Protein AF-A0A935RAR2-F1 (afdb_monomer_lite)

Structure (mmCIF, N/CA/C/O backbone):
data_AF-A0A935RAR2-F1
#
_entry.id   AF-A0A935RAR2-F1
#
loop_
_atom_site.group_PDB
_atom_site.id
_atom_site.type_symbol
_atom_site.label_atom_id
_atom_site.label_alt_id
_atom_site.label_comp_id
_atom_site.label_asym_id
_atom_site.label_entity_id
_atom_site.label_seq_id
_atom_site.pdbx_PDB_ins_code
_atom_site.Cartn_x
_atom_site.Cartn_y
_atom_site.Cartn_z
_atom_site.occupancy
_atom_site.B_iso_or_equiv
_atom_site.auth_seq_id
_atom_site.auth_comp_id
_atom_site.auth_asym_id
_atom_site.auth_atom_id
_atom_site.pdbx_PDB_model_num
ATOM 1 N N . MET A 1 1 ? -17.232 -1.292 19.842 1.00 74.69 1 MET A N 1
ATOM 2 C CA . MET A 1 1 ? -16.317 -1.480 18.694 1.00 74.69 1 MET A CA 1
ATOM 3 C C . MET A 1 1 ? -17.167 -1.909 17.513 1.00 74.69 1 MET A C 1
ATOM 5 O O . MET A 1 1 ? -18.044 -2.737 17.710 1.00 74.69 1 MET A O 1
ATOM 9 N N . PHE A 1 2 ? -16.988 -1.305 16.343 1.00 83.75 2 PHE A N 1
ATOM 10 C CA . PHE A 1 2 ? -17.799 -1.581 15.156 1.00 83.75 2 PHE A CA 1
ATOM 11 C C . PHE A 1 2 ? -16.876 -1.868 13.974 1.00 83.75 2 PHE A C 1
ATOM 13 O O . PHE A 1 2 ? -15.867 -1.184 13.812 1.00 83.75 2 PHE A O 1
ATOM 20 N N . VAL A 1 3 ? -17.235 -2.854 13.154 1.00 85.44 3 VAL A N 1
ATOM 21 C CA . VAL A 1 3 ? -16.543 -3.190 11.908 1.00 85.44 3 VAL A CA 1
ATOM 22 C C . VAL A 1 3 ? -17.583 -3.224 10.793 1.00 85.44 3 VAL A C 1
ATOM 24 O O . VAL A 1 3 ? -18.658 -3.799 10.947 1.00 85.44 3 VAL A O 1
ATOM 27 N N . SER A 1 4 ? -17.288 -2.572 9.669 1.00 87.88 4 SER A N 1
ATOM 28 C CA . SER A 1 4 ? -18.196 -2.553 8.520 1.00 87.88 4 SER A CA 1
ATOM 29 C C . SER A 1 4 ? -18.289 -3.934 7.871 1.00 87.88 4 SER A C 1
ATOM 31 O O . SER A 1 4 ? -17.261 -4.569 7.649 1.00 87.88 4 SER A O 1
ATOM 33 N N . LYS A 1 5 ? -19.489 -4.337 7.430 1.00 85.38 5 LYS A N 1
ATOM 34 C CA . LYS A 1 5 ? -19.703 -5.563 6.634 1.00 85.38 5 LYS A CA 1
ATOM 35 C C . LYS A 1 5 ? -18.863 -5.629 5.355 1.00 85.38 5 LYS A C 1
ATOM 37 O O . LYS A 1 5 ? -18.620 -6.714 4.844 1.00 85.38 5 LYS A O 1
ATOM 42 N N . ARG A 1 6 ? -18.360 -4.492 4.850 1.00 85.31 6 ARG A N 1
ATOM 43 C CA . ARG A 1 6 ? -17.422 -4.485 3.713 1.00 85.31 6 ARG A CA 1
ATOM 44 C C . ARG A 1 6 ? -16.154 -5.298 3.984 1.00 85.31 6 ARG A C 1
ATOM 46 O O . ARG A 1 6 ? -15.542 -5.752 3.025 1.00 85.31 6 ARG A O 1
ATOM 53 N N . VAL A 1 7 ? -15.771 -5.485 5.249 1.00 84.94 7 VAL A N 1
ATOM 54 C CA . VAL A 1 7 ? -14.615 -6.305 5.628 1.00 84.94 7 VAL A CA 1
ATOM 55 C C . VAL A 1 7 ? -14.782 -7.766 5.205 1.00 84.94 7 VAL A C 1
ATOM 57 O O . VAL A 1 7 ? -13.808 -8.382 4.797 1.00 84.94 7 VAL A O 1
ATOM 60 N N . GLU A 1 8 ? -16.011 -8.288 5.211 1.00 85.44 8 GLU A N 1
ATOM 61 C CA . GLU A 1 8 ? -16.311 -9.678 4.851 1.00 85.44 8 GLU A CA 1
ATOM 62 C C . GLU A 1 8 ? -16.071 -9.890 3.357 1.00 85.44 8 GLU A C 1
ATOM 64 O O . GLU A 1 8 ? -15.347 -10.790 2.948 1.00 85.44 8 GLU A O 1
ATOM 69 N N . THR A 1 9 ? -16.589 -8.984 2.525 1.00 84.00 9 THR A N 1
ATOM 70 C CA . THR A 1 9 ? -16.394 -9.038 1.069 1.00 84.00 9 THR A CA 1
ATOM 71 C C . THR A 1 9 ? -14.943 -8.750 0.663 1.00 84.00 9 THR A C 1
ATOM 73 O O . THR A 1 9 ? -14.445 -9.299 -0.319 1.00 84.00 9 THR A O 1
ATOM 76 N N . LEU A 1 10 ? -14.254 -7.865 1.394 1.00 84.00 10 LEU A N 1
ATOM 77 C CA . LEU A 1 10 ? -12.894 -7.437 1.058 1.00 84.00 10 LEU A CA 1
ATOM 78 C C . LEU A 1 10 ? -11.800 -8.336 1.627 1.00 84.00 10 LEU A C 1
ATOM 80 O O . LEU A 1 10 ? -10.751 -8.427 1.007 1.00 84.00 10 LEU A O 1
ATOM 84 N N . LEU A 1 11 ? -11.993 -8.957 2.785 1.00 84.75 11 LEU A N 1
ATOM 85 C CA . LEU A 1 11 ? -10.951 -9.730 3.460 1.00 84.75 11 LEU A CA 1
ATOM 86 C C . LEU A 1 11 ? -11.358 -11.176 3.744 1.00 84.75 11 LEU A C 1
ATOM 88 O O . LEU A 1 11 ? -10.488 -11.948 4.109 1.00 84.75 11 LEU A O 1
ATOM 92 N N . GLY A 1 12 ? -12.624 -11.563 3.582 1.00 84.75 12 GLY A N 1
ATOM 93 C CA . GLY A 1 12 ? -13.092 -12.930 3.852 1.00 84.75 12 GLY A CA 1
ATOM 94 C C . GLY A 1 12 ? -13.387 -13.227 5.325 1.00 84.75 12 GLY A C 1
ATOM 95 O O . GLY A 1 12 ? -14.041 -14.218 5.621 1.00 84.75 12 GLY A O 1
ATOM 96 N N . PHE A 1 13 ? -12.986 -12.349 6.248 1.00 84.94 13 PHE A N 1
ATOM 97 C CA . PHE A 1 13 ? -13.262 -12.500 7.677 1.00 84.94 13 PHE A CA 1
ATOM 98 C C . PHE A 1 13 ? -14.680 -12.055 8.032 1.00 84.94 13 PHE A C 1
ATOM 100 O O . PHE A 1 13 ? -15.090 -10.953 7.658 1.00 84.94 13 PHE A O 1
ATOM 107 N N . SER A 1 14 ? -15.383 -12.853 8.838 1.00 86.00 14 SER A N 1
ATOM 108 C CA . SER A 1 14 ? -16.652 -12.459 9.458 1.00 86.00 14 SER A CA 1
ATOM 109 C C . SER A 1 14 ? -16.468 -11.226 10.343 1.00 86.00 14 SER A C 1
ATOM 111 O O . SER A 1 14 ? -15.553 -11.165 11.167 1.00 86.00 14 SER A O 1
ATOM 113 N N . SER A 1 15 ? -17.373 -10.249 10.239 1.00 85.50 15 SER A N 1
ATOM 114 C CA . SER A 1 15 ? -17.341 -9.074 11.118 1.00 85.50 15 SER A CA 1
ATOM 115 C C . SER A 1 15 ? -17.454 -9.444 12.603 1.00 85.50 15 SER A C 1
ATOM 117 O O . SER A 1 15 ? -16.879 -8.748 13.437 1.00 85.50 15 SER A O 1
ATOM 119 N N . GLN A 1 16 ? -18.139 -10.544 12.939 1.00 86.19 16 GLN A N 1
ATOM 120 C CA . GLN A 1 16 ? -18.271 -11.028 14.318 1.00 86.19 16 GLN A CA 1
ATOM 121 C C . GLN A 1 16 ? -16.956 -11.591 14.865 1.00 86.19 16 GLN A C 1
ATOM 123 O O . GLN A 1 16 ? -16.633 -11.331 16.021 1.00 86.19 16 GLN A O 1
ATOM 128 N N . ASP A 1 17 ? -16.172 -12.272 14.026 1.00 86.38 17 ASP A N 1
ATOM 129 C CA . ASP A 1 17 ? -14.887 -12.862 14.424 1.00 86.38 17 ASP A CA 1
ATOM 130 C C . ASP A 1 17 ? -13.811 -11.793 14.636 1.00 86.38 17 ASP A C 1
ATOM 132 O O . ASP A 1 17 ? -12.863 -11.997 15.389 1.00 86.38 17 ASP A O 1
ATOM 136 N N . LEU A 1 18 ? -13.965 -10.633 13.992 1.00 85.81 18 LEU A N 1
ATOM 137 C CA . LEU A 1 18 ? -13.047 -9.501 14.117 1.00 85.81 18 LEU A CA 1
ATOM 138 C C . LEU A 1 18 ? -13.341 -8.606 15.322 1.00 85.81 18 LEU A C 1
ATOM 140 O O . LEU A 1 18 ? -12.447 -7.913 15.815 1.00 85.81 18 LEU A O 1
ATOM 144 N N . VAL A 1 19 ? -14.588 -8.567 15.795 1.00 87.94 19 VAL A N 1
ATOM 145 C CA . VAL A 1 19 ? -14.955 -7.731 16.941 1.00 87.94 19 VAL A CA 1
ATOM 146 C C . VAL A 1 19 ? -14.311 -8.296 18.207 1.00 87.94 19 VAL A C 1
ATOM 148 O O . VAL A 1 19 ? -14.542 -9.435 18.593 1.00 87.94 19 VAL A O 1
ATOM 151 N N . GLY A 1 20 ? -13.506 -7.470 18.879 1.00 84.81 20 GLY A N 1
ATOM 152 C CA . GLY A 1 20 ? -12.772 -7.859 20.087 1.00 84.81 20 GLY A CA 1
ATOM 153 C C . GLY A 1 20 ? -11.389 -8.458 19.821 1.00 84.81 20 GLY A C 1
ATOM 154 O O . GLY A 1 20 ? -10.603 -8.571 20.759 1.00 84.81 20 GLY A O 1
ATOM 155 N N . GLN A 1 21 ? -11.054 -8.763 18.565 1.00 87.81 21 GLN A N 1
ATOM 156 C CA . GLN A 1 21 ? -9.702 -9.164 18.183 1.00 87.81 21 GLN A CA 1
ATOM 157 C C . GLN A 1 21 ? -8.797 -7.955 17.943 1.00 87.81 21 GLN A C 1
ATOM 159 O O . GLN A 1 21 ? -9.244 -6.843 17.644 1.00 87.81 21 GLN A O 1
ATOM 164 N N . HIS A 1 22 ? -7.487 -8.174 18.062 1.00 86.56 22 HIS A N 1
ATOM 165 C CA . HIS A 1 22 ? -6.501 -7.136 17.793 1.00 86.56 22 HIS A CA 1
ATOM 166 C C . HIS A 1 22 ? -6.277 -6.975 16.280 1.00 86.56 22 HIS A C 1
ATOM 168 O O . HIS A 1 22 ? -6.019 -7.952 15.576 1.00 86.56 22 HIS A O 1
ATOM 174 N N . TYR A 1 23 ? -6.305 -5.733 15.777 1.00 85.19 23 TYR A N 1
ATOM 175 C CA . TYR A 1 23 ? -6.202 -5.418 14.339 1.00 85.19 23 TYR A CA 1
ATOM 176 C C . TYR A 1 23 ? -4.949 -5.996 13.659 1.00 85.19 23 TYR A C 1
ATOM 178 O O . TYR A 1 23 ? -4.940 -6.189 12.445 1.00 85.19 23 TYR A O 1
ATOM 186 N N . SER A 1 24 ? -3.894 -6.305 14.422 1.00 88.44 24 SER A N 1
ATOM 187 C CA . SER A 1 24 ? -2.653 -6.902 13.909 1.00 88.44 24 SER A CA 1
ATOM 188 C C . SER A 1 24 ? -2.840 -8.264 13.241 1.00 88.44 24 SER A C 1
ATOM 190 O O . SER A 1 24 ? -1.924 -8.699 12.549 1.00 88.44 24 SER A O 1
ATOM 192 N N . MET A 1 25 ? -3.976 -8.943 13.450 1.00 87.44 25 MET A N 1
ATOM 193 C CA . MET A 1 25 ? -4.306 -10.176 12.725 1.00 87.44 25 MET A CA 1
ATOM 194 C C . MET A 1 25 ? -4.566 -9.923 11.235 1.00 87.44 25 MET A C 1
ATOM 196 O O . MET A 1 25 ? -4.268 -10.773 10.406 1.00 87.44 25 MET A O 1
ATOM 200 N N . LEU A 1 26 ? -5.093 -8.742 10.894 1.00 88.38 26 LEU A N 1
ATOM 201 C CA . LEU A 1 26 ? -5.408 -8.373 9.516 1.00 88.38 26 LEU A CA 1
ATOM 202 C C . LEU A 1 26 ? -4.200 -7.779 8.798 1.00 88.38 26 LEU A C 1
ATOM 204 O O . LEU A 1 26 ? -4.164 -7.780 7.578 1.00 88.38 26 LEU A O 1
ATOM 208 N N . VAL A 1 27 ? -3.218 -7.245 9.521 1.00 90.69 27 VAL A N 1
ATOM 209 C CA . VAL A 1 27 ? -2.084 -6.518 8.935 1.00 90.69 27 VAL A CA 1
ATOM 210 C C . VAL A 1 27 ? -0.903 -7.463 8.713 1.00 90.69 27 VAL A C 1
ATOM 212 O O . VAL A 1 27 ? -0.550 -8.249 9.595 1.00 90.69 27 VAL A O 1
ATOM 215 N N . ARG A 1 28 ? -0.240 -7.375 7.550 1.00 89.38 28 ARG A N 1
ATOM 216 C CA . ARG A 1 28 ? 1.030 -8.093 7.333 1.00 89.38 28 ARG A CA 1
ATOM 217 C C . ARG A 1 28 ? 2.087 -7.675 8.345 1.00 89.38 28 ARG A C 1
ATOM 219 O O . ARG A 1 28 ? 2.173 -6.514 8.720 1.00 89.38 28 ARG A O 1
ATOM 226 N N . GLU A 1 29 ? 2.922 -8.632 8.738 1.00 87.94 29 GLU A N 1
ATOM 227 C CA . GLU A 1 29 ? 3.974 -8.432 9.737 1.00 87.94 29 GLU A CA 1
ATOM 228 C C . GLU A 1 29 ? 4.866 -7.224 9.426 1.00 87.94 29 GLU A C 1
ATOM 230 O O . GLU A 1 29 ? 5.050 -6.366 10.282 1.00 87.94 29 GLU A O 1
ATOM 235 N N . GLU A 1 30 ? 5.288 -7.100 8.167 1.00 90.56 30 GLU A N 1
ATOM 236 C CA . GLU A 1 30 ? 6.096 -5.991 7.639 1.00 90.56 30 GLU A CA 1
ATOM 237 C C . GLU A 1 30 ? 5.439 -4.604 7.795 1.00 90.56 30 GLU A C 1
ATOM 239 O O . GLU A 1 30 ? 6.134 -3.594 7.847 1.00 90.56 30 GLU A O 1
ATOM 244 N N . ASP A 1 31 ? 4.105 -4.532 7.854 1.00 92.19 31 ASP A N 1
ATOM 245 C CA . ASP A 1 31 ? 3.357 -3.274 7.954 1.00 92.19 31 ASP A CA 1
ATOM 246 C C . ASP A 1 31 ? 2.761 -3.053 9.359 1.00 92.19 31 ASP A C 1
ATOM 248 O O . ASP A 1 31 ? 2.051 -2.068 9.576 1.00 92.19 31 ASP A O 1
ATOM 252 N N . ARG A 1 32 ? 3.053 -3.925 10.340 1.00 89.12 32 ARG A N 1
ATOM 253 C CA . ARG A 1 32 ? 2.521 -3.801 11.711 1.00 89.12 32 ARG A CA 1
ATOM 254 C C . ARG A 1 32 ? 2.957 -2.517 12.395 1.00 89.12 32 ARG A C 1
ATOM 256 O O . ARG A 1 32 ? 2.130 -1.912 13.064 1.00 89.12 32 ARG A O 1
ATOM 263 N N . GLU A 1 33 ? 4.198 -2.075 12.207 1.00 87.81 33 GLU A N 1
ATOM 264 C CA . GLU A 1 33 ? 4.679 -0.813 12.786 1.00 87.81 33 GLU A CA 1
ATOM 265 C C . GLU A 1 33 ? 3.938 0.396 12.202 1.00 87.81 33 GLU A C 1
ATOM 267 O O . GLU A 1 33 ? 3.523 1.287 12.939 1.00 87.81 33 GLU A O 1
ATOM 272 N N . LYS A 1 34 ? 3.685 0.399 10.886 1.00 88.94 34 LYS A N 1
ATOM 273 C CA . LYS A 1 34 ? 2.907 1.454 10.215 1.00 88.94 34 LYS A CA 1
ATOM 274 C C . LYS A 1 34 ? 1.457 1.459 10.681 1.00 88.94 34 LYS A C 1
ATOM 276 O O . LYS A 1 34 ? 0.896 2.516 10.959 1.00 88.94 34 LYS A O 1
ATOM 281 N N . ALA A 1 35 ? 0.851 0.277 10.789 1.00 87.19 35 ALA A N 1
ATOM 282 C CA . ALA A 1 35 ? -0.498 0.143 11.315 1.00 87.19 35 ALA A CA 1
ATOM 283 C C . ALA A 1 35 ? -0.557 0.568 12.782 1.00 87.19 35 ALA A C 1
ATOM 285 O O . ALA A 1 35 ? -1.471 1.284 13.163 1.00 87.19 35 ALA A O 1
ATOM 286 N N . GLN A 1 36 ? 0.433 0.199 13.593 1.00 86.19 36 GLN A N 1
ATOM 287 C CA . GLN A 1 36 ? 0.529 0.639 14.976 1.00 86.19 36 GLN A CA 1
ATOM 288 C C . GLN A 1 36 ? 0.651 2.156 15.055 1.00 86.19 36 GLN A C 1
ATOM 290 O O . GLN A 1 36 ? -0.076 2.762 15.829 1.00 86.19 36 GLN A O 1
ATOM 295 N N . TYR A 1 37 ? 1.496 2.778 14.235 1.00 83.69 37 TYR A N 1
ATOM 296 C CA . TYR A 1 37 ? 1.588 4.231 14.137 1.00 83.69 37 TYR A CA 1
ATOM 297 C C . TYR A 1 37 ? 0.229 4.866 13.804 1.00 83.69 37 TYR A C 1
ATOM 299 O O . TYR A 1 37 ? -0.185 5.799 14.483 1.00 83.69 37 TYR A O 1
ATOM 307 N N . ALA A 1 38 ? -0.505 4.316 12.834 1.00 81.19 38 ALA A N 1
ATOM 308 C CA . ALA A 1 38 ? -1.821 4.825 12.454 1.00 81.19 38 ALA A CA 1
ATOM 309 C C . ALA A 1 38 ? -2.909 4.583 13.524 1.00 81.19 38 ALA A C 1
ATOM 311 O O . ALA A 1 38 ? -3.732 5.458 13.778 1.00 81.19 38 ALA A O 1
ATOM 312 N N . PHE A 1 39 ? -2.928 3.415 14.176 1.00 75.44 39 PHE A N 1
ATOM 313 C CA . PHE A 1 39 ? -3.965 3.025 15.141 1.00 75.44 39 PHE A CA 1
ATOM 314 C C . PHE A 1 39 ? -3.697 3.499 16.579 1.00 75.44 39 PHE A C 1
ATOM 316 O O . PHE A 1 39 ? -4.656 3.738 17.316 1.00 75.44 39 PHE A O 1
ATOM 323 N N . ASN A 1 40 ? -2.434 3.672 16.995 1.00 70.94 40 ASN A N 1
ATOM 324 C CA . ASN A 1 40 ? -2.077 4.131 18.350 1.00 70.94 40 ASN A CA 1
ATOM 325 C C . ASN A 1 40 ? -2.337 5.625 18.584 1.00 70.94 40 ASN A C 1
ATOM 327 O O . ASN A 1 40 ? -2.047 6.157 19.661 1.00 70.94 40 ASN A O 1
ATOM 331 N N . GLU A 1 41 ? -2.895 6.334 17.613 1.00 62.34 41 GLU A N 1
ATOM 332 C CA . GLU A 1 41 ? -3.010 7.774 17.693 1.00 62.34 41 GLU A CA 1
ATOM 333 C C . GLU A 1 41 ? -4.287 8.232 18.399 1.00 62.34 41 GLU A C 1
ATOM 335 O O . GLU A 1 41 ? -5.336 8.467 17.810 1.00 62.34 41 GLU A O 1
ATOM 340 N N . ARG A 1 42 ? -4.109 8.570 19.679 1.00 60.12 42 ARG A N 1
ATOM 341 C CA . ARG A 1 42 ? -4.868 9.613 20.392 1.00 60.12 42 ARG A CA 1
ATOM 342 C C . ARG A 1 42 ? -4.772 11.000 19.700 1.00 60.12 42 ARG A C 1
ATOM 344 O O . ARG A 1 42 ? -5.113 12.008 20.309 1.00 60.12 42 ARG A O 1
ATOM 351 N N . ARG A 1 43 ? -4.268 11.122 18.468 1.00 62.16 43 ARG A N 1
ATOM 352 C CA . ARG A 1 43 ? -4.084 12.405 17.774 1.00 62.16 43 ARG A CA 1
ATOM 353 C C . ARG A 1 43 ? -5.368 12.810 17.035 1.00 62.16 43 ARG A C 1
ATOM 355 O O . ARG A 1 43 ? -6.070 11.973 16.471 1.00 62.16 43 ARG A O 1
ATOM 362 N N . THR A 1 44 ? -5.683 14.102 17.073 1.00 60.50 44 THR A N 1
ATOM 363 C CA . THR A 1 44 ? -6.860 14.725 16.443 1.00 60.50 44 THR A CA 1
ATOM 364 C C . THR A 1 44 ? -6.435 15.888 15.548 1.00 60.50 44 THR A C 1
ATOM 366 O O . THR A 1 44 ? -5.302 16.370 15.638 1.00 60.50 44 THR A O 1
ATOM 369 N N . GLY A 1 45 ? -7.339 16.341 14.675 1.00 64.12 45 GLY A N 1
ATOM 370 C CA . GLY A 1 45 ? -7.096 17.482 13.787 1.00 64.12 45 GLY A CA 1
ATOM 371 C C . GLY A 1 45 ? -5.954 17.229 12.799 1.00 64.12 45 GLY A C 1
ATOM 372 O O . GLY A 1 45 ? -5.838 16.137 12.252 1.00 64.12 45 GLY A O 1
ATOM 373 N N . GLU A 1 46 ? -5.083 18.221 12.606 1.00 60.53 46 GLU A N 1
ATOM 374 C CA . GLU A 1 46 ? -3.927 18.164 11.688 1.00 60.53 46 GLU A CA 1
ATOM 375 C C . GLU A 1 46 ? -2.906 17.066 12.022 1.00 60.53 46 GLU A C 1
ATOM 377 O O . GLU A 1 46 ? -2.045 16.739 11.212 1.00 60.53 46 GLU A O 1
ATOM 382 N N . ARG A 1 47 ? -2.989 16.488 13.224 1.00 62.16 47 ARG A N 1
ATOM 383 C CA . ARG A 1 47 ? -2.107 15.411 13.681 1.00 62.16 47 ARG A CA 1
ATOM 384 C C . ARG A 1 47 ? -2.672 14.014 13.427 1.00 62.16 47 ARG A C 1
ATOM 386 O O . ARG A 1 47 ? -2.051 13.053 13.866 1.00 62.16 47 ARG A O 1
ATOM 393 N N . ALA A 1 48 ? -3.844 13.895 12.804 1.00 65.50 48 ALA A N 1
ATOM 394 C CA . ALA A 1 48 ? -4.447 12.604 12.500 1.00 65.50 48 ALA A CA 1
ATOM 395 C C . ALA A 1 48 ? -3.685 11.874 11.383 1.00 65.50 48 ALA A C 1
ATOM 397 O O . ALA A 1 48 ? -3.443 12.437 10.309 1.00 65.50 48 ALA A O 1
ATOM 398 N N . SER A 1 49 ? -3.363 10.600 11.617 1.00 72.44 49 SER A N 1
ATOM 399 C CA . SER A 1 49 ? -2.786 9.731 10.596 1.00 72.44 49 SER A CA 1
ATOM 400 C C . SER A 1 49 ? -3.697 9.629 9.373 1.00 72.44 49 SER A C 1
ATOM 402 O O . SER A 1 49 ? -4.847 9.182 9.449 1.00 72.44 49 SER A O 1
ATOM 404 N N . SER A 1 50 ? -3.175 10.044 8.224 1.00 78.06 50 SER A N 1
ATOM 405 C CA . SER A 1 50 ? -3.883 10.018 6.951 1.00 78.06 50 SER A CA 1
ATOM 406 C C . SER A 1 50 ? -2.971 9.471 5.861 1.00 78.06 50 SER A C 1
ATOM 408 O O . SER A 1 50 ? -1.760 9.676 5.873 1.00 78.06 50 SER A O 1
ATOM 410 N N . ASN A 1 51 ? -3.577 8.754 4.916 1.00 84.50 51 ASN A N 1
ATOM 411 C CA . ASN A 1 51 ? -2.902 8.178 3.754 1.00 84.50 51 ASN A CA 1
ATOM 412 C C . ASN A 1 51 ? -1.793 7.159 4.086 1.00 84.50 51 ASN A C 1
ATOM 414 O O . ASN A 1 51 ? -0.840 7.020 3.320 1.00 84.50 51 ASN A O 1
ATOM 418 N N . VAL A 1 52 ? -1.913 6.417 5.194 1.00 89.38 52 VAL A N 1
ATOM 419 C CA . VAL A 1 52 ? -0.941 5.368 5.537 1.00 89.38 52 VAL A CA 1
ATOM 420 C C . VAL A 1 52 ? -1.241 4.114 4.729 1.00 89.38 52 VAL A C 1
ATOM 422 O O . VAL A 1 52 ? -2.296 3.501 4.875 1.00 89.38 52 VAL A O 1
ATOM 425 N N . GLU A 1 53 ? -0.310 3.715 3.871 1.00 93.06 53 GLU A N 1
ATOM 426 C CA . GLU A 1 53 ? -0.455 2.504 3.068 1.00 93.06 53 GLU A CA 1
ATOM 427 C C . GLU A 1 53 ? -0.051 1.263 3.876 1.00 93.06 53 GLU A C 1
ATOM 429 O O . GLU A 1 53 ? 1.088 1.151 4.341 1.00 93.06 53 GLU A O 1
ATOM 434 N N . ILE A 1 54 ? -0.987 0.322 4.025 1.00 92.50 54 ILE A N 1
ATOM 435 C CA . ILE A 1 54 ? -0.782 -0.961 4.709 1.00 92.50 54 ILE A CA 1
ATOM 436 C C . ILE A 1 54 ? -1.360 -2.113 3.891 1.00 92.50 54 ILE A C 1
ATOM 438 O O . ILE A 1 54 ? -2.391 -1.972 3.223 1.00 92.50 54 ILE A O 1
ATOM 442 N N . ARG A 1 55 ? -0.723 -3.283 3.975 1.00 92.06 55 ARG A N 1
ATOM 443 C CA . ARG A 1 55 ? -1.234 -4.512 3.362 1.00 92.06 55 ARG A CA 1
ATOM 444 C C . ARG A 1 55 ? -2.069 -5.307 4.355 1.00 92.06 55 ARG A C 1
ATOM 446 O O . ARG A 1 55 ? -1.573 -5.707 5.413 1.00 92.06 55 ARG A O 1
ATOM 453 N N . LEU A 1 56 ? -3.319 -5.560 3.974 1.00 91.25 56 LEU A N 1
ATOM 454 C CA . LEU A 1 56 ? -4.234 -6.404 4.733 1.00 91.25 56 LEU A CA 1
ATOM 455 C C . LEU A 1 56 ? -4.259 -7.816 4.153 1.00 91.25 56 LEU A C 1
ATOM 457 O O . LEU A 1 56 ? -4.346 -7.984 2.937 1.00 91.25 56 LEU A O 1
ATOM 461 N N . GLN A 1 57 ? -4.173 -8.816 5.022 1.00 88.31 57 GLN A N 1
ATOM 462 C CA . GLN A 1 57 ? -4.285 -10.226 4.675 1.00 88.31 57 GLN A CA 1
ATOM 463 C C . GLN A 1 57 ? -5.748 -10.601 4.485 1.00 88.31 57 GLN A C 1
ATOM 465 O O . GLN A 1 57 ? -6.622 -10.109 5.201 1.00 88.31 57 GLN A O 1
ATOM 470 N N . ARG A 1 58 ? -5.998 -11.477 3.516 1.00 85.38 58 ARG A N 1
ATOM 471 C CA . ARG A 1 58 ? -7.301 -12.110 3.330 1.00 85.38 58 ARG A CA 1
ATOM 472 C C . ARG A 1 58 ? -7.328 -13.452 4.058 1.00 85.38 58 ARG A C 1
ATOM 474 O O . ARG A 1 58 ? -6.311 -14.144 4.093 1.00 85.38 58 ARG A O 1
ATOM 481 N N . ASP A 1 59 ? -8.487 -13.812 4.590 1.00 78.81 59 ASP A N 1
ATOM 482 C CA . ASP A 1 59 ? -8.793 -15.176 4.994 1.00 78.81 59 ASP A CA 1
ATOM 483 C C . ASP A 1 59 ? -9.082 -15.992 3.729 1.00 78.81 59 ASP A C 1
ATOM 485 O O . ASP A 1 59 ? -10.099 -15.806 3.059 1.00 78.81 59 ASP A O 1
ATOM 489 N N . ASP A 1 60 ? -8.135 -16.840 3.340 1.00 67.56 60 ASP A N 1
ATOM 490 C CA . ASP A 1 60 ? -8.184 -17.637 2.110 1.00 67.56 60 ASP A CA 1
ATOM 491 C C . ASP A 1 60 ? -8.988 -18.935 2.312 1.00 67.56 60 ASP A C 1
ATOM 493 O O . ASP A 1 60 ? -8.543 -20.024 1.958 1.00 67.56 60 ASP A O 1
ATOM 497 N N . GLY A 1 61 ? -10.171 -18.848 2.926 1.00 60.62 61 GLY A N 1
ATOM 498 C CA . GLY A 1 61 ? -10.989 -19.990 3.366 1.00 60.62 61 GLY A CA 1
ATOM 499 C C . GLY A 1 61 ? -11.454 -20.987 2.283 1.00 60.62 61 GLY A C 1
ATOM 500 O O . GLY A 1 61 ? -12.303 -21.831 2.558 1.00 60.62 61 GLY A O 1
ATOM 501 N N . SER A 1 62 ? -10.941 -20.944 1.052 1.00 49.22 62 SER A N 1
ATOM 502 C CA . SER A 1 62 ? -11.286 -21.888 -0.014 1.00 49.22 62 SER A CA 1
ATOM 503 C C . SER A 1 62 ? -10.166 -21.993 -1.047 1.00 49.22 62 SER A C 1
ATOM 505 O O . SER A 1 62 ? -9.686 -20.976 -1.527 1.00 49.22 62 SER A O 1
ATOM 507 N N . GLY A 1 63 ? -9.798 -23.222 -1.425 1.00 47.00 63 GLY A N 1
ATOM 508 C CA . GLY A 1 63 ? -8.674 -23.604 -2.293 1.00 47.00 63 GLY A CA 1
ATOM 509 C C . GLY A 1 63 ? -8.666 -23.104 -3.747 1.00 47.00 63 GLY A C 1
ATOM 510 O O . GLY A 1 63 ? -8.242 -23.843 -4.639 1.00 47.00 63 GLY A O 1
ATOM 511 N N . TYR A 1 64 ? -9.071 -21.865 -4.015 1.00 41.03 64 TYR A N 1
ATOM 512 C CA . TYR A 1 64 ? -8.847 -21.206 -5.293 1.00 41.03 64 TYR A CA 1
ATOM 513 C C . TYR A 1 64 ? -7.430 -20.637 -5.334 1.00 41.03 64 TYR A C 1
ATOM 515 O O . TYR A 1 64 ? -7.129 -19.555 -4.840 1.00 41.03 64 TYR A O 1
ATOM 523 N N . ARG A 1 65 ? -6.542 -21.405 -5.971 1.00 42.38 65 ARG A N 1
ATOM 524 C CA . ARG A 1 65 ? -5.142 -21.067 -6.253 1.00 42.38 65 ARG A CA 1
ATOM 525 C C . ARG A 1 65 ? -5.002 -19.932 -7.279 1.00 42.38 65 ARG A C 1
ATOM 527 O O . ARG A 1 65 ? -4.351 -20.111 -8.305 1.00 42.38 65 ARG A O 1
ATOM 534 N N . HIS A 1 66 ? -5.548 -18.753 -7.008 1.00 42.06 66 HIS A N 1
ATOM 535 C CA . HIS A 1 66 ? -5.043 -17.538 -7.641 1.00 42.06 66 HIS A CA 1
ATOM 536 C C . HIS A 1 66 ? -3.944 -16.973 -6.743 1.00 42.06 66 HIS A C 1
ATOM 538 O O . HIS A 1 66 ? -4.187 -16.232 -5.797 1.00 42.06 66 HIS A O 1
ATOM 544 N N . PHE A 1 67 ? -2.708 -17.380 -7.041 1.00 48.66 67 PHE A N 1
ATOM 545 C CA . PHE A 1 67 ? -1.486 -17.015 -6.316 1.00 48.66 67 PHE A CA 1
ATOM 546 C C . PHE A 1 67 ? -1.250 -15.495 -6.195 1.00 48.66 67 PHE A C 1
ATOM 548 O O . PHE A 1 67 ? -0.411 -15.070 -5.405 1.00 48.66 67 PHE A O 1
ATOM 555 N N . GLU A 1 68 ? -1.979 -14.669 -6.946 1.00 54.19 68 GLU A N 1
ATOM 556 C CA . GLU A 1 68 ? -1.676 -13.247 -7.104 1.00 54.19 68 GLU A CA 1
ATOM 557 C C . GLU A 1 68 ? -2.292 -12.313 -6.051 1.00 54.19 68 GLU A C 1
ATOM 559 O O . GLU A 1 68 ? -1.958 -11.132 -6.060 1.00 54.19 68 GLU A O 1
ATOM 564 N N . ASN A 1 69 ? -3.155 -12.771 -5.127 1.00 61.38 69 ASN A N 1
ATOM 565 C CA . ASN A 1 69 ? -3.874 -11.820 -4.257 1.00 61.38 69 ASN A CA 1
ATOM 566 C C . ASN A 1 69 ? -4.088 -12.249 -2.793 1.00 61.38 69 ASN A C 1
ATOM 568 O O . ASN A 1 69 ? -5.168 -12.083 -2.230 1.00 61.38 69 ASN A O 1
ATOM 572 N N . ARG A 1 70 ? -3.033 -12.748 -2.132 1.00 77.50 70 ARG A N 1
ATOM 573 C CA . ARG A 1 70 ? -3.043 -13.038 -0.676 1.00 77.50 70 ARG A CA 1
ATOM 574 C C . ARG A 1 70 ? -3.211 -11.804 0.217 1.00 77.50 70 ARG A C 1
ATOM 576 O O . ARG A 1 70 ? -3.455 -11.932 1.416 1.00 77.50 70 ARG A O 1
ATOM 583 N N . PHE A 1 71 ? -3.049 -10.612 -0.343 1.00 85.44 71 PHE A N 1
ATOM 584 C CA . PHE A 1 71 ? -3.214 -9.357 0.369 1.00 85.44 71 PHE A CA 1
ATOM 585 C C . PHE A 1 71 ? -3.853 -8.307 -0.532 1.00 85.44 71 PHE A C 1
ATOM 587 O O . PHE A 1 71 ? -3.746 -8.379 -1.753 1.00 85.44 71 PHE A O 1
ATOM 594 N N . ILE A 1 72 ? -4.477 -7.311 0.087 1.00 89.44 72 ILE A N 1
ATOM 595 C CA . ILE A 1 72 ? -4.870 -6.069 -0.580 1.00 89.44 72 ILE A CA 1
ATOM 596 C C . ILE A 1 72 ? -4.046 -4.912 -0.043 1.00 89.44 72 ILE A C 1
ATOM 598 O O . ILE A 1 72 ? -3.681 -4.887 1.136 1.00 89.44 72 ILE A O 1
ATOM 602 N N . VAL A 1 73 ? -3.761 -3.942 -0.906 1.00 91.00 73 VAL A N 1
ATOM 603 C CA . VAL A 1 73 ? -3.147 -2.684 -0.490 1.00 91.00 73 VAL A CA 1
ATOM 604 C C . VAL A 1 73 ? -4.264 -1.738 -0.089 1.00 91.00 73 VAL A C 1
ATOM 606 O O . VAL A 1 73 ? -5.138 -1.419 -0.893 1.00 91.00 73 VAL A O 1
ATOM 609 N N . THR A 1 74 ? -4.234 -1.275 1.156 1.00 92.31 74 THR A N 1
ATOM 610 C CA . THR A 1 74 ? -5.222 -0.327 1.663 1.00 92.31 74 THR A CA 1
ATOM 611 C C . THR A 1 74 ? -4.576 0.966 2.112 1.00 92.31 74 THR A C 1
ATOM 613 O O . THR A 1 74 ? -3.470 0.982 2.649 1.00 92.31 74 THR A O 1
ATOM 616 N N . MET A 1 75 ? -5.296 2.057 1.897 1.00 92.75 75 MET A N 1
ATOM 617 C CA . MET A 1 75 ? -5.004 3.357 2.465 1.00 92.75 75 MET A CA 1
ATOM 618 C C . MET A 1 75 ? -5.794 3.504 3.762 1.00 92.75 75 MET A C 1
ATOM 620 O O . MET A 1 75 ? -7.026 3.575 3.733 1.00 92.75 75 MET A O 1
ATOM 624 N N . LEU A 1 76 ? -5.082 3.518 4.883 1.00 90.69 76 LEU A N 1
ATOM 625 C CA . LEU A 1 76 ? -5.627 3.688 6.217 1.00 90.69 76 LEU A CA 1
ATOM 626 C C . LEU A 1 76 ? -5.587 5.165 6.619 1.00 90.69 76 LEU A C 1
ATOM 628 O O . LEU A 1 76 ? -4.546 5.822 6.555 1.00 90.69 76 LEU A O 1
ATOM 632 N N . SER A 1 77 ? -6.729 5.648 7.091 1.00 88.88 77 SER A N 1
ATOM 633 C CA . SER A 1 77 ? -6.853 6.909 7.819 1.00 88.88 77 SER A CA 1
ATOM 634 C C . SER A 1 77 ? -7.498 6.622 9.164 1.00 88.88 77 SER A C 1
ATOM 636 O O . SER A 1 77 ? -8.513 5.927 9.211 1.00 88.88 77 SER A O 1
ATOM 638 N N . ALA A 1 78 ? -6.933 7.139 10.250 1.00 86.50 78 ALA A N 1
ATOM 639 C CA . ALA A 1 78 ? -7.416 6.881 11.601 1.00 86.50 78 ALA A CA 1
ATOM 640 C C . ALA A 1 78 ? -7.384 8.150 12.456 1.00 86.50 78 ALA A C 1
ATOM 642 O O . ALA A 1 78 ? -6.542 9.026 12.272 1.00 86.50 78 ALA A O 1
ATOM 643 N N . SER A 1 79 ? -8.337 8.268 13.379 1.00 84.25 79 SER A N 1
ATOM 644 C CA . SER A 1 79 ? -8.444 9.422 14.266 1.00 84.25 79 SER A CA 1
ATOM 645 C C . SER A 1 79 ? -9.056 9.044 15.615 1.00 84.25 79 SER A C 1
ATOM 647 O O . SER A 1 79 ? -9.878 8.128 15.719 1.00 84.25 79 SER A O 1
ATOM 649 N N . GLY A 1 80 ? -8.640 9.750 16.667 1.00 85.50 80 GLY A N 1
ATOM 650 C CA . GLY A 1 80 ? -9.187 9.580 18.009 1.00 85.50 80 GLY A CA 1
ATOM 651 C C . GLY A 1 80 ? -10.596 10.169 18.153 1.00 85.50 80 GLY A C 1
ATOM 652 O O . GLY A 1 80 ? -10.870 11.284 17.714 1.00 85.50 80 GLY A O 1
ATOM 653 N N . LEU A 1 81 ? -11.479 9.431 18.821 1.00 84.31 81 LEU A N 1
ATOM 654 C CA . LEU A 1 81 ? -12.789 9.864 19.301 1.00 84.31 81 LEU A CA 1
ATOM 655 C C . LEU A 1 81 ? -12.667 10.379 20.733 1.00 84.31 81 LEU A C 1
ATOM 657 O O . LEU A 1 81 ? -12.133 9.691 21.610 1.00 84.31 81 LEU A O 1
ATOM 661 N N . TYR A 1 82 ? -13.217 11.565 20.969 1.00 82.81 82 TYR A N 1
ATOM 662 C CA . TYR A 1 82 ? -13.177 12.249 22.254 1.00 82.81 82 TYR A CA 1
ATOM 663 C C . TYR A 1 82 ? -14.575 12.669 22.695 1.00 82.81 82 TYR A C 1
ATOM 665 O O . TYR A 1 82 ? -15.367 13.150 21.888 1.00 82.81 82 TYR A O 1
ATOM 673 N N . GLU A 1 83 ? -14.864 12.493 23.982 1.00 81.56 83 GLU A N 1
ATOM 674 C CA . GLU A 1 83 ? -16.077 12.983 24.632 1.00 81.56 83 GLU A CA 1
ATOM 675 C C . GLU A 1 83 ? -15.788 14.311 25.321 1.00 81.56 83 GLU A C 1
ATOM 677 O O . GLU A 1 83 ? -14.759 14.459 25.990 1.00 81.56 83 GLU A O 1
ATOM 682 N N . GLY A 1 84 ? -16.729 15.246 25.208 1.00 70.25 84 GLY A N 1
ATOM 683 C CA . GLY A 1 84 ? -16.630 16.574 25.801 1.00 70.25 84 GLY A CA 1
ATOM 684 C C . GLY A 1 84 ? -16.415 17.639 24.737 1.00 70.25 84 GLY A C 1
ATOM 685 O O . GLY A 1 84 ? -15.288 17.957 24.365 1.00 70.25 84 GLY A O 1
ATOM 686 N N . VAL A 1 85 ? -17.523 18.205 24.272 1.00 65.94 85 VAL A N 1
ATOM 687 C CA . VAL A 1 85 ? -17.548 19.493 23.584 1.00 65.94 85 VAL A CA 1
ATOM 688 C C . VAL A 1 85 ? -18.039 20.463 24.644 1.00 65.94 85 VAL A C 1
ATOM 690 O O . VAL A 1 85 ? -19.173 20.311 25.072 1.00 65.94 85 VAL A O 1
ATOM 693 N N . ASP A 1 86 ? -17.132 21.285 25.180 1.00 59.50 86 ASP A N 1
ATOM 694 C CA . ASP A 1 86 ? -17.376 22.557 25.889 1.00 59.50 86 ASP A CA 1
ATOM 695 C C . ASP A 1 86 ? -16.314 22.786 26.971 1.00 59.50 86 ASP A C 1
ATOM 697 O O . ASP A 1 86 ? -16.418 22.272 28.083 1.00 59.50 86 ASP A O 1
ATOM 701 N N . GLY A 1 87 ? -15.279 23.548 26.593 1.00 57.53 87 GLY A N 1
ATOM 702 C CA . GLY A 1 87 ? -14.425 24.482 27.357 1.00 57.53 87 GLY A CA 1
ATOM 703 C C . GLY A 1 87 ? -13.865 24.181 28.759 1.00 57.53 87 GLY A C 1
ATOM 704 O O . GLY A 1 87 ? -12.910 24.845 29.143 1.00 57.53 87 GLY A O 1
ATOM 705 N N . ASN A 1 88 ? -14.408 23.245 29.538 1.00 59.16 88 ASN A N 1
ATOM 706 C CA . ASN A 1 88 ? -14.149 23.137 30.977 1.00 59.16 88 ASN A CA 1
ATOM 707 C C . ASN A 1 88 ? -13.982 21.692 31.491 1.00 59.16 88 ASN A C 1
ATOM 709 O O . ASN A 1 88 ? -13.799 21.479 32.688 1.00 59.16 88 ASN A O 1
ATOM 713 N N . ARG A 1 89 ? -14.035 20.676 30.617 1.00 56.88 89 ARG A N 1
ATOM 714 C CA . ARG A 1 89 ? -13.672 19.290 30.964 1.00 56.88 89 ARG A CA 1
ATOM 715 C C . ARG A 1 89 ? -12.530 18.798 30.072 1.00 56.88 89 ARG A C 1
ATOM 717 O O . ARG A 1 89 ? -12.560 19.067 28.872 1.00 56.88 89 ARG A O 1
ATOM 724 N N . PRO A 1 90 ? -11.534 18.077 30.622 1.00 60.34 90 PRO A N 1
ATOM 725 C CA . PRO A 1 90 ? -10.505 17.454 29.800 1.00 60.34 90 PRO A CA 1
ATOM 726 C C . PRO A 1 90 ? -11.172 16.480 28.824 1.00 60.34 90 PRO A C 1
ATOM 728 O O . PRO A 1 90 ? -11.957 15.629 29.247 1.00 60.34 90 PRO A O 1
ATOM 731 N N . GLN A 1 91 ? -10.875 16.627 27.527 1.00 74.12 91 GLN A N 1
ATOM 732 C CA . GLN A 1 91 ? -11.395 15.744 26.483 1.00 74.12 91 GLN A CA 1
ATOM 733 C C . GLN A 1 91 ? -11.072 14.295 26.845 1.00 74.12 91 GLN A C 1
ATOM 735 O O . GLN A 1 91 ? -9.904 13.902 26.942 1.00 74.12 91 GLN A O 1
ATOM 740 N N . ARG A 1 92 ? -12.112 13.490 27.064 1.00 82.00 92 ARG A N 1
ATOM 741 C CA . ARG A 1 92 ? -11.942 12.091 27.440 1.00 82.00 92 ARG A CA 1
ATOM 742 C C . ARG A 1 92 ? -11.827 11.259 26.177 1.00 82.00 92 ARG A C 1
ATOM 744 O O . ARG A 1 92 ? -12.756 11.214 25.381 1.00 82.00 92 ARG A O 1
ATOM 751 N N . PHE A 1 93 ? -10.704 10.576 26.005 1.00 83.12 93 PHE A N 1
ATOM 752 C CA . PHE A 1 93 ? -10.532 9.625 24.911 1.00 83.12 93 PHE A CA 1
ATOM 753 C C . PHE A 1 93 ? -11.517 8.453 25.063 1.00 83.12 93 PHE A C 1
ATOM 755 O O . PHE A 1 93 ? -11.494 7.760 26.082 1.00 83.12 93 PHE A O 1
ATOM 762 N N . ILE A 1 94 ? -12.367 8.243 24.055 1.00 85.56 94 ILE A N 1
ATOM 763 C CA . ILE A 1 94 ? -13.368 7.162 24.015 1.00 85.56 94 ILE A CA 1
ATOM 764 C C . ILE A 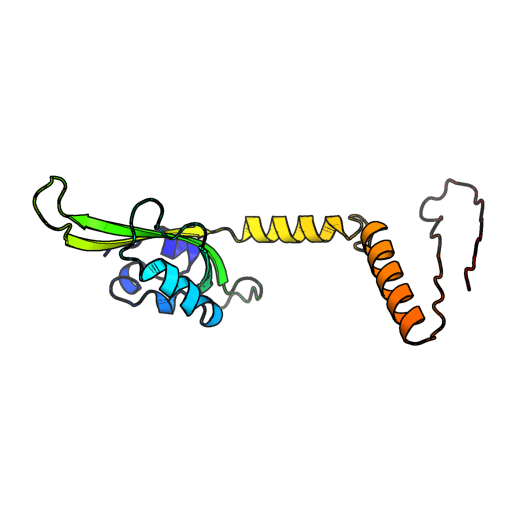1 94 ? -12.870 5.988 23.163 1.00 85.56 94 ILE A C 1
ATOM 766 O O . ILE A 1 94 ? -13.220 4.837 23.416 1.00 85.56 94 ILE A O 1
ATOM 770 N N . GLY A 1 95 ? -12.042 6.257 22.152 1.00 83.56 95 GLY A N 1
ATOM 771 C CA . GLY A 1 95 ? -11.501 5.225 21.271 1.00 83.56 95 GLY A CA 1
ATOM 772 C C . GLY A 1 95 ? -10.903 5.798 19.996 1.00 83.56 95 GLY A C 1
ATOM 773 O O . GLY A 1 95 ? -10.804 7.006 19.841 1.00 83.56 95 GLY A O 1
ATOM 774 N N . THR A 1 96 ? -10.533 4.929 19.065 1.00 84.31 96 THR A N 1
ATOM 775 C CA . THR A 1 96 ? -10.037 5.307 17.735 1.00 84.31 96 THR A CA 1
ATOM 776 C C . THR A 1 96 ? -11.019 4.789 16.694 1.00 84.31 96 THR A C 1
ATOM 778 O O . THR A 1 96 ? -11.504 3.662 16.815 1.00 84.31 96 THR A O 1
ATOM 781 N N . TYR A 1 97 ? -11.305 5.583 15.667 1.00 85.94 97 TYR A N 1
ATOM 782 C CA . TYR A 1 97 ? -11.975 5.098 14.463 1.00 85.94 97 TYR A CA 1
ATOM 783 C C . TYR A 1 97 ? -11.007 5.159 13.285 1.00 85.94 97 TYR A C 1
ATOM 785 O O . TYR A 1 97 ? -10.162 6.049 13.212 1.00 85.94 97 TYR A O 1
ATOM 793 N N . GLY A 1 98 ? -11.117 4.197 12.373 1.00 87.12 98 GLY A N 1
ATOM 794 C CA . GLY A 1 98 ? -10.275 4.119 11.188 1.00 87.12 98 GLY A CA 1
ATOM 795 C C . GLY A 1 98 ? -11.072 3.696 9.965 1.00 87.12 98 GLY A C 1
ATOM 796 O O . GLY A 1 98 ? -12.014 2.910 10.065 1.00 87.12 98 GLY A O 1
ATOM 797 N N . VAL A 1 99 ? -10.692 4.228 8.811 1.00 88.75 99 VAL A N 1
ATOM 798 C CA . VAL A 1 99 ? -11.242 3.881 7.504 1.00 88.75 99 VAL A CA 1
ATOM 799 C C . VAL A 1 99 ? -10.100 3.361 6.647 1.00 88.75 99 VAL A C 1
ATOM 801 O O . VAL A 1 99 ? -9.123 4.068 6.414 1.00 88.75 99 VAL A O 1
ATOM 804 N N . ALA A 1 100 ? -10.240 2.127 6.169 1.00 90.25 100 ALA A N 1
ATOM 805 C CA . ALA A 1 100 ? -9.342 1.535 5.191 1.00 90.25 100 ALA A CA 1
ATOM 806 C C . ALA A 1 100 ? -10.021 1.549 3.817 1.00 90.25 100 ALA A C 1
ATOM 808 O O . ALA A 1 100 ? -11.131 1.034 3.654 1.00 90.25 100 ALA A O 1
ATOM 809 N N . ARG A 1 101 ? -9.367 2.151 2.824 1.00 90.69 101 ARG A N 1
ATOM 810 C CA . ARG A 1 101 ? -9.809 2.149 1.426 1.00 90.69 101 ARG A CA 1
ATOM 811 C C . ARG A 1 101 ? -8.917 1.216 0.623 1.00 90.69 101 ARG A C 1
ATOM 813 O O . ARG A 1 101 ? -7.708 1.405 0.628 1.00 90.69 101 ARG A O 1
ATOM 820 N N . ASP A 1 102 ? -9.502 0.255 -0.083 1.00 90.38 102 ASP A N 1
ATOM 821 C CA . ASP A 1 102 ? -8.756 -0.569 -1.037 1.00 90.38 102 ASP A CA 1
ATOM 822 C C . ASP A 1 102 ? -8.233 0.311 -2.184 1.00 90.38 102 ASP A C 1
ATOM 824 O O . ASP A 1 102 ? -8.994 1.052 -2.811 1.00 90.38 102 ASP A O 1
ATOM 828 N N . ILE A 1 103 ? -6.921 0.272 -2.401 1.00 91.44 103 ILE A N 1
ATOM 829 C CA . ILE A 1 103 ? -6.213 0.985 -3.468 1.00 91.44 103 ILE A CA 1
ATOM 830 C C . ILE A 1 103 ? -5.402 0.019 -4.338 1.00 91.44 103 ILE A C 1
ATOM 832 O O . ILE A 1 103 ? -4.518 0.463 -5.068 1.00 91.44 103 ILE A O 1
ATOM 836 N N . THR A 1 104 ? -5.683 -1.285 -4.270 1.00 88.19 104 THR A N 1
ATOM 837 C CA . THR A 1 104 ? -4.939 -2.325 -4.995 1.00 88.19 104 THR A CA 1
ATOM 838 C C . THR A 1 104 ? -4.968 -2.077 -6.500 1.00 88.19 104 THR A C 1
ATOM 840 O O . THR A 1 104 ? -3.917 -2.039 -7.133 1.00 88.19 104 THR A O 1
ATOM 843 N N . ASP A 1 105 ? -6.146 -1.820 -7.071 1.00 86.12 105 ASP A N 1
ATOM 844 C CA . ASP A 1 105 ? -6.276 -1.568 -8.512 1.00 86.12 105 ASP A CA 1
ATOM 845 C C . ASP A 1 105 ? -5.629 -0.246 -8.928 1.00 86.12 105 ASP A C 1
ATOM 847 O O . ASP A 1 105 ? -5.006 -0.169 -9.985 1.00 86.12 105 ASP A O 1
ATOM 851 N N . ARG A 1 106 ? -5.697 0.778 -8.065 1.00 89.00 106 ARG A N 1
ATOM 852 C CA . ARG A 1 106 ? -4.992 2.045 -8.291 1.00 89.00 106 ARG A CA 1
ATOM 853 C C . ARG A 1 106 ? -3.481 1.824 -8.345 1.00 89.00 106 ARG A C 1
ATOM 855 O O . ARG A 1 106 ? -2.847 2.290 -9.277 1.00 89.00 106 ARG A O 1
ATOM 862 N N . LYS A 1 107 ? -2.919 1.076 -7.390 1.00 86.44 107 LYS A N 1
ATOM 863 C CA . LYS A 1 107 ? -1.486 0.747 -7.365 1.00 86.44 107 LYS A CA 1
ATOM 864 C C . LYS A 1 107 ? -1.063 -0.053 -8.589 1.00 86.44 107 LYS A C 1
ATOM 866 O O . LYS A 1 107 ? -0.066 0.287 -9.204 1.00 86.44 107 LYS A O 1
ATOM 871 N N . ARG A 1 108 ? -1.854 -1.052 -8.990 1.00 85.31 108 ARG A N 1
ATOM 872 C CA . ARG A 1 108 ? -1.598 -1.810 -10.223 1.00 85.31 108 ARG A CA 1
ATOM 873 C C . ARG A 1 108 ? -1.596 -0.906 -11.453 1.00 85.31 108 ARG A C 1
ATOM 875 O O . ARG A 1 108 ? -0.729 -1.052 -12.305 1.00 85.31 108 ARG A O 1
ATOM 882 N N . ALA A 1 109 ? -2.537 0.034 -11.543 1.00 83.88 109 ALA A N 1
ATOM 883 C CA . ALA A 1 109 ? -2.561 1.006 -12.630 1.00 83.88 109 ALA A CA 1
ATOM 884 C C . ALA A 1 109 ? -1.328 1.926 -12.599 1.00 83.88 109 ALA A C 1
ATOM 886 O O . ALA A 1 109 ? -0.701 2.118 -13.637 1.00 83.88 109 ALA A O 1
ATOM 887 N N . ASP A 1 110 ? -0.943 2.435 -11.426 1.00 84.94 110 ASP A N 1
ATOM 888 C CA . ASP A 1 110 ? 0.249 3.273 -11.249 1.00 84.94 110 ASP A CA 1
ATOM 889 C C . ASP A 1 110 ? 1.539 2.519 -11.625 1.00 84.94 110 ASP A C 1
ATOM 891 O O . ASP A 1 110 ? 2.414 3.081 -12.288 1.00 84.94 110 ASP A O 1
ATOM 895 N N . ASP A 1 111 ? 1.649 1.239 -11.261 1.00 83.44 111 ASP A N 1
ATOM 896 C CA 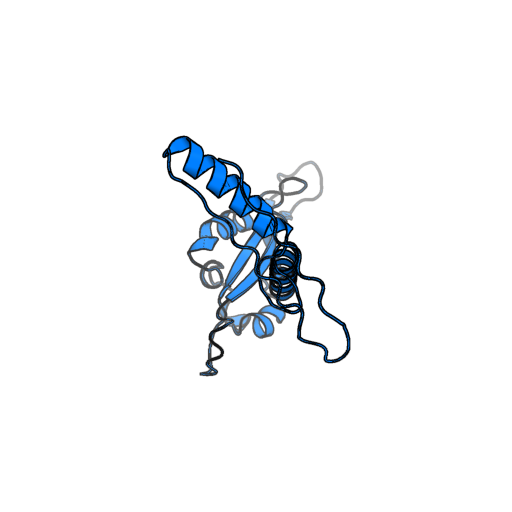. ASP A 1 111 ? 2.788 0.377 -11.599 1.00 83.44 111 ASP A CA 1
ATOM 897 C C . ASP A 1 111 ? 2.871 0.135 -13.111 1.00 83.44 111 ASP A C 1
ATOM 899 O O . ASP A 1 111 ? 3.951 0.203 -13.697 1.00 83.44 111 ASP A O 1
ATOM 903 N N . VAL A 1 112 ? 1.728 -0.087 -13.766 1.00 81.69 112 VAL A N 1
ATOM 904 C CA . VAL A 1 112 ? 1.639 -0.244 -15.225 1.00 81.69 112 VAL A CA 1
ATOM 905 C C . VAL A 1 112 ? 1.997 1.060 -15.944 1.00 81.69 112 VAL A C 1
ATOM 907 O O . VAL A 1 112 ? 2.768 1.044 -16.902 1.00 81.69 112 VAL A O 1
ATOM 910 N N . ILE A 1 113 ? 1.496 2.203 -15.468 1.00 82.31 113 ILE A N 1
ATOM 911 C CA . ILE A 1 113 ? 1.852 3.524 -16.006 1.00 82.31 113 ILE A CA 1
ATOM 912 C C . ILE A 1 113 ? 3.356 3.768 -15.850 1.00 82.31 113 ILE A C 1
ATOM 914 O O . ILE A 1 113 ? 4.017 4.174 -16.805 1.00 82.31 113 ILE A O 1
ATOM 918 N N . SER A 1 114 ? 3.906 3.476 -14.672 1.00 79.38 114 SER A N 1
ATOM 919 C CA . SER A 1 114 ? 5.340 3.598 -14.397 1.00 79.38 114 SER A CA 1
ATOM 920 C C . SER A 1 114 ? 6.155 2.682 -15.304 1.00 79.38 114 SER A C 1
ATOM 922 O O . SER A 1 114 ? 7.171 3.098 -15.854 1.00 79.38 114 SER A O 1
ATOM 924 N N . PHE A 1 115 ? 5.692 1.453 -15.534 1.00 78.12 115 PHE A N 1
ATOM 925 C CA . PHE A 1 115 ? 6.322 0.530 -16.469 1.00 78.12 115 PHE A CA 1
ATOM 926 C C . PHE A 1 115 ? 6.352 1.106 -17.893 1.00 78.12 115 PHE A C 1
ATOM 928 O O . PHE A 1 115 ? 7.418 1.123 -18.511 1.00 78.12 115 PHE A O 1
ATOM 935 N N . TYR A 1 116 ? 5.237 1.658 -18.381 1.00 81.94 116 TYR A N 1
ATOM 936 C CA . TYR A 1 116 ? 5.144 2.278 -19.710 1.00 81.94 116 TYR A CA 1
ATOM 937 C C . TYR A 1 116 ? 5.886 3.614 -19.846 1.00 81.94 116 TYR A C 1
ATOM 939 O O . TYR A 1 116 ? 6.234 4.004 -20.959 1.00 81.94 116 TYR A O 1
ATOM 947 N N . ALA A 1 117 ? 6.202 4.304 -18.748 1.00 81.12 117 ALA A N 1
ATOM 948 C CA . ALA A 1 117 ? 7.088 5.470 -18.795 1.00 81.12 117 ALA A CA 1
ATOM 949 C C . ALA A 1 117 ? 8.517 5.095 -19.237 1.00 81.12 117 ALA A C 1
ATOM 951 O O . ALA A 1 117 ? 9.231 5.927 -19.801 1.00 81.12 117 ALA A O 1
ATOM 952 N N . TYR A 1 118 ? 8.915 3.834 -19.034 1.00 80.62 118 TYR A N 1
ATOM 953 C CA . TYR A 1 118 ? 10.259 3.321 -19.320 1.00 80.62 118 TYR A CA 1
ATOM 954 C C . TYR A 1 118 ? 10.299 2.192 -20.357 1.00 80.62 118 TYR A C 1
ATOM 956 O O . TYR A 1 118 ? 11.382 1.825 -20.813 1.00 80.62 118 TYR A O 1
ATOM 964 N N . HIS A 1 119 ? 9.148 1.654 -20.756 1.00 86.00 119 HIS A N 1
ATOM 965 C CA . HIS A 1 119 ? 9.041 0.575 -21.733 1.00 86.00 119 HIS A CA 1
ATOM 966 C C . HIS A 1 119 ? 8.085 0.953 -22.860 1.00 86.00 119 HIS A C 1
ATOM 968 O O . HIS A 1 119 ? 7.074 1.618 -22.650 1.00 86.00 119 HIS A O 1
ATOM 974 N N . ASP A 1 120 ? 8.415 0.522 -24.069 1.00 83.38 120 ASP A N 1
ATOM 975 C CA . ASP A 1 120 ? 7.547 0.644 -25.229 1.00 83.38 120 ASP A CA 1
ATOM 976 C C . ASP A 1 120 ? 6.314 -0.261 -25.066 1.00 83.38 120 ASP A C 1
ATOM 978 O O . ASP A 1 120 ? 6.433 -1.445 -24.748 1.00 83.38 120 ASP A O 1
ATOM 982 N N . GLN A 1 121 ? 5.119 0.294 -25.278 1.00 75.19 121 GLN A N 1
ATOM 983 C CA . GLN A 1 121 ? 3.854 -0.409 -25.028 1.00 75.19 121 GLN A CA 1
ATOM 984 C C . GLN A 1 121 ? 3.631 -1.605 -25.960 1.00 75.19 121 GLN A C 1
ATOM 986 O O . GLN A 1 121 ? 2.972 -2.564 -25.566 1.00 75.19 121 GLN A O 1
ATOM 991 N N . LEU A 1 122 ? 4.164 -1.557 -27.186 1.00 79.00 122 LEU A N 1
ATOM 992 C CA . LEU A 1 122 ? 3.934 -2.588 -28.197 1.00 79.00 122 LEU A CA 1
ATOM 993 C C . LEU A 1 122 ? 4.874 -3.785 -28.009 1.00 79.00 122 LEU A C 1
ATOM 995 O O . LEU A 1 122 ? 4.493 -4.924 -28.267 1.00 79.00 122 LEU A O 1
ATOM 999 N N . THR A 1 123 ? 6.100 -3.530 -27.553 1.00 80.94 123 THR A N 1
ATOM 1000 C CA . THR A 1 123 ? 7.166 -4.541 -27.468 1.00 80.94 123 THR A CA 1
ATOM 1001 C C . THR A 1 123 ? 7.537 -4.935 -26.040 1.00 80.94 123 THR A C 1
ATOM 1003 O O . THR A 1 123 ? 8.221 -5.938 -25.848 1.00 80.94 123 THR A O 1
ATOM 1006 N N . SER A 1 124 ? 7.112 -4.166 -25.032 1.00 80.38 124 SER A N 1
ATOM 1007 C CA . SER A 1 124 ? 7.579 -4.267 -23.638 1.00 80.38 124 SER A CA 1
ATOM 1008 C C . SER A 1 124 ? 9.101 -4.122 -23.472 1.00 80.38 124 SER A C 1
ATOM 1010 O O . SER A 1 124 ? 9.637 -4.420 -22.404 1.00 80.38 124 SER A O 1
ATOM 1012 N N . LEU A 1 125 ? 9.816 -3.667 -24.508 1.00 84.00 125 LEU A N 1
ATOM 1013 C CA . LEU A 1 125 ? 11.252 -3.403 -24.450 1.00 84.00 125 LEU A CA 1
ATOM 1014 C C . LEU A 1 125 ? 11.527 -2.034 -23.815 1.00 84.00 125 LEU A C 1
ATOM 1016 O O . LEU A 1 125 ? 10.678 -1.147 -23.904 1.00 84.00 125 LEU A O 1
ATOM 1020 N N . PRO A 1 126 ? 12.713 -1.826 -23.207 1.00 82.25 126 PRO A N 1
ATOM 1021 C CA . PRO A 1 126 ? 13.139 -0.512 -22.739 1.00 82.25 126 PRO A CA 1
ATOM 1022 C C . PRO A 1 126 ? 12.975 0.545 -23.829 1.00 82.25 126 PRO A C 1
ATOM 1024 O O . PRO A 1 126 ? 13.474 0.385 -24.945 1.00 82.25 126 PRO A O 1
ATOM 1027 N N . ASN A 1 127 ? 12.285 1.632 -23.506 1.00 85.38 127 ASN A N 1
ATOM 1028 C CA . ASN A 1 127 ? 12.140 2.747 -24.425 1.00 85.38 127 ASN A CA 1
ATOM 1029 C C . ASN A 1 127 ? 13.443 3.564 -24.500 1.00 85.38 127 ASN A C 1
ATOM 1031 O O . ASN A 1 127 ? 14.424 3.308 -23.794 1.00 85.38 127 ASN A O 1
ATOM 1035 N N . ARG A 1 128 ? 13.455 4.582 -25.366 1.00 82.94 128 ARG A N 1
ATOM 1036 C CA . ARG A 1 128 ? 14.633 5.442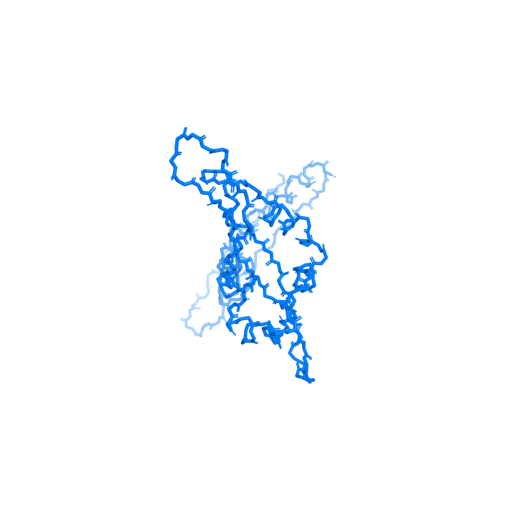 -25.562 1.00 82.94 128 ARG A CA 1
ATOM 1037 C C . ARG A 1 128 ? 15.079 6.148 -24.279 1.00 82.94 128 ARG A C 1
ATOM 1039 O O . ARG A 1 128 ? 16.278 6.345 -24.111 1.00 82.94 128 ARG A O 1
ATOM 1046 N N . THR A 1 129 ? 14.147 6.481 -23.387 1.00 82.69 129 THR A N 1
ATOM 1047 C CA . THR A 1 129 ? 14.437 7.103 -22.089 1.00 82.69 129 THR A CA 1
ATOM 1048 C C . THR A 1 129 ? 15.221 6.142 -21.199 1.00 82.69 129 THR A C 1
ATOM 1050 O O . THR A 1 129 ? 16.349 6.443 -20.824 1.00 82.69 129 THR A O 1
ATOM 1053 N N . LEU A 1 130 ? 14.693 4.936 -20.954 1.00 84.12 130 LEU A N 1
ATOM 1054 C CA . LEU A 1 130 ? 15.370 3.935 -20.121 1.00 84.12 130 LEU A CA 1
ATOM 1055 C C . LEU A 1 130 ? 16.706 3.478 -20.728 1.00 84.12 130 LEU A C 1
ATOM 1057 O O . LEU A 1 130 ? 17.657 3.184 -20.004 1.00 84.12 130 LEU A O 1
ATOM 1061 N N . PHE A 1 131 ? 16.792 3.411 -22.059 1.00 86.12 131 PHE A N 1
ATOM 1062 C CA . PHE A 1 131 ? 18.044 3.137 -22.759 1.00 86.12 131 PHE A CA 1
ATOM 1063 C C . PHE A 1 131 ? 19.091 4.235 -22.524 1.00 86.12 131 PHE A C 1
ATOM 1065 O O . PHE A 1 131 ? 20.240 3.909 -22.231 1.00 86.12 131 PHE A O 1
ATOM 1072 N N . GLY A 1 132 ? 18.701 5.511 -22.623 1.00 86.25 132 GLY A N 1
ATOM 1073 C CA . GLY A 1 132 ? 19.573 6.656 -22.360 1.00 86.25 132 GLY A CA 1
ATOM 1074 C C . GLY A 1 132 ? 20.128 6.641 -20.936 1.00 86.25 132 GLY A C 1
ATOM 1075 O O . GLY A 1 132 ? 21.345 6.668 -20.764 1.00 86.25 132 GLY A O 1
ATOM 1076 N N . ASP A 1 133 ? 19.255 6.469 -19.941 1.00 86.50 133 ASP A N 1
ATOM 1077 C CA . ASP A 1 133 ? 19.643 6.405 -18.525 1.00 86.50 133 ASP A CA 1
ATOM 1078 C C . ASP A 1 133 ? 20.642 5.265 -18.260 1.00 86.50 133 ASP A C 1
ATOM 1080 O O . ASP A 1 133 ? 21.664 5.432 -17.588 1.00 86.50 133 ASP A O 1
ATOM 1084 N N . ARG A 1 134 ? 20.381 4.076 -18.823 1.00 87.75 134 ARG A N 1
ATOM 1085 C CA . ARG A 1 134 ? 21.288 2.924 -18.689 1.00 87.75 134 ARG A CA 1
ATOM 1086 C C . ARG A 1 134 ? 22.613 3.143 -19.407 1.00 87.75 134 ARG A C 1
ATOM 1088 O O . ARG A 1 134 ? 23.642 2.684 -18.911 1.00 87.75 134 ARG A O 1
ATOM 1095 N N . LEU A 1 135 ? 22.599 3.812 -20.557 1.00 88.50 135 LEU A N 1
ATOM 1096 C CA . LEU A 1 135 ? 23.808 4.140 -21.299 1.00 88.50 135 LEU A CA 1
ATOM 1097 C C . LEU A 1 135 ? 24.681 5.123 -20.514 1.00 88.50 135 LEU A C 1
ATOM 1099 O O . LEU A 1 135 ? 25.881 4.895 -20.395 1.00 88.50 135 LEU A O 1
ATOM 1103 N N . GLU A 1 136 ? 24.093 6.163 -19.929 1.00 89.38 136 GLU A N 1
ATOM 1104 C CA . GLU A 1 136 ? 24.811 7.130 -19.096 1.00 89.38 136 GLU A CA 1
ATOM 1105 C C . GLU A 1 136 ? 25.439 6.459 -17.867 1.00 89.38 136 GLU A C 1
ATOM 1107 O O . GLU A 1 136 ? 26.634 6.621 -17.599 1.00 89.38 136 GLU A O 1
ATOM 1112 N N . LEU A 1 137 ? 24.678 5.603 -17.175 1.00 89.94 137 LEU A N 1
ATOM 1113 C CA . LEU A 1 137 ? 25.197 4.812 -16.059 1.00 89.94 137 LEU A CA 1
ATOM 1114 C C . LEU A 1 137 ? 26.362 3.905 -16.491 1.00 89.94 137 LEU A C 1
ATOM 1116 O O . LEU A 1 137 ? 27.383 3.821 -15.800 1.00 89.94 137 LEU A O 1
ATOM 1120 N N . ALA A 1 138 ? 26.232 3.243 -17.642 1.00 87.06 138 ALA A N 1
ATOM 1121 C CA . ALA A 1 138 ? 27.269 2.375 -18.186 1.00 87.06 138 ALA A CA 1
ATOM 1122 C C . ALA A 1 138 ? 28.529 3.158 -18.589 1.00 87.06 138 ALA A C 1
ATOM 1124 O O . ALA A 1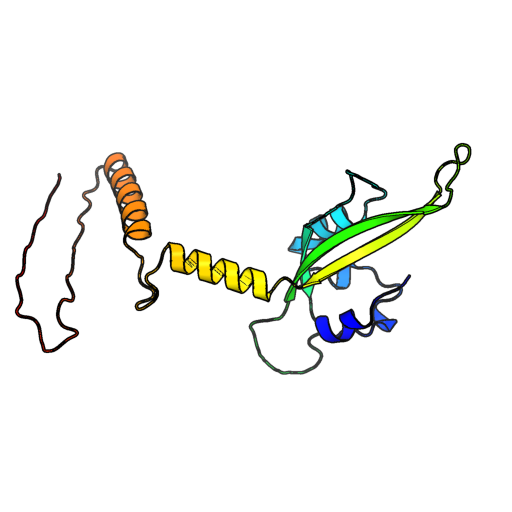 138 ? 29.635 2.683 -18.334 1.00 87.06 138 ALA A O 1
ATOM 1125 N N . LEU A 1 139 ? 28.385 4.361 -19.152 1.00 88.31 139 LEU A N 1
ATOM 1126 C CA . LEU A 1 139 ? 29.499 5.254 -19.483 1.00 88.31 139 LEU A CA 1
ATOM 1127 C C . LEU A 1 139 ? 30.241 5.716 -18.225 1.00 88.31 139 LEU A C 1
ATOM 1129 O O . LEU A 1 139 ? 31.470 5.657 -18.181 1.00 88.31 139 LEU A O 1
ATOM 1133 N N . HIS A 1 140 ? 29.519 6.098 -17.168 1.00 90.25 140 HIS A N 1
ATOM 1134 C CA . HIS A 1 140 ? 30.136 6.443 -15.886 1.00 90.25 140 HIS A CA 1
ATOM 1135 C C . HIS A 1 140 ? 30.902 5.270 -15.271 1.00 90.25 140 HIS A C 1
ATOM 1137 O O . HIS A 1 140 ? 32.016 5.443 -14.767 1.00 90.25 140 HIS A O 1
ATOM 1143 N N . HIS A 1 141 ? 30.323 4.072 -15.314 1.00 89.31 141 HIS A N 1
ATOM 1144 C CA . HIS A 1 141 ? 30.967 2.866 -14.808 1.00 89.31 141 HIS A CA 1
ATOM 1145 C C . HIS A 1 141 ? 32.217 2.500 -15.626 1.00 89.31 141 HIS A C 1
ATOM 1147 O O . HIS A 1 141 ? 33.266 2.199 -15.054 1.00 89.31 141 HIS A O 1
ATOM 1153 N N . ALA A 1 142 ? 32.130 2.594 -16.954 1.00 88.00 142 ALA A N 1
ATOM 1154 C CA . ALA A 1 142 ? 33.239 2.374 -17.875 1.00 88.00 142 ALA A CA 1
ATOM 1155 C C . ALA A 1 142 ? 34.385 3.372 -17.653 1.00 88.00 142 ALA A C 1
ATOM 1157 O O . ALA A 1 142 ? 35.542 2.965 -17.551 1.00 88.00 142 ALA A O 1
ATOM 1158 N N . GLY A 1 143 ? 34.066 4.658 -17.470 1.00 86.38 143 GLY A N 1
ATOM 1159 C CA . GLY A 1 143 ? 35.047 5.702 -17.167 1.00 86.38 143 GLY A CA 1
ATOM 1160 C C . GLY A 1 143 ? 35.776 5.476 -15.839 1.00 86.38 143 GLY A C 1
ATOM 1161 O O . GLY A 1 143 ? 36.992 5.649 -15.766 1.00 86.38 143 GLY A O 1
ATOM 1162 N N . ARG A 1 144 ? 35.066 5.023 -14.796 1.00 89.31 144 ARG A N 1
ATOM 1163 C CA . ARG A 1 144 ? 35.676 4.695 -13.492 1.00 89.31 144 ARG A CA 1
ATOM 1164 C C . ARG A 1 144 ? 36.572 3.462 -13.553 1.00 89.31 144 ARG A C 1
ATOM 1166 O O . ARG A 1 144 ? 37.656 3.470 -12.978 1.00 89.31 144 ARG A O 1
ATOM 1173 N N . ASN A 1 145 ? 36.139 2.425 -14.263 1.00 89.38 145 ASN A N 1
ATOM 1174 C CA . ASN A 1 145 ? 36.831 1.137 -14.290 1.00 89.38 145 ASN A CA 1
ATOM 1175 C C . ASN A 1 145 ? 37.790 0.981 -15.479 1.00 89.38 145 ASN A C 1
ATOM 1177 O O . ASN A 1 145 ? 38.386 -0.082 -15.641 1.00 89.38 145 ASN A O 1
ATOM 1181 N N . LYS A 1 146 ? 37.944 2.025 -16.308 1.00 86.75 146 LYS A N 1
ATOM 1182 C CA . LYS A 1 146 ? 38.720 2.015 -17.560 1.00 86.75 146 LYS A CA 1
ATOM 1183 C C . LYS A 1 146 ? 38.352 0.844 -18.480 1.00 86.75 146 LYS A C 1
ATOM 1185 O O . LYS A 1 146 ? 39.214 0.271 -19.144 1.00 86.75 146 LYS A O 1
ATOM 1190 N N . THR A 1 147 ? 37.075 0.468 -18.507 1.00 87.75 147 THR A N 1
ATOM 1191 C CA . THR A 1 147 ? 36.568 -0.584 -19.394 1.00 87.75 147 THR A CA 1
ATOM 1192 C C . THR A 1 147 ? 35.972 0.029 -20.657 1.00 87.75 147 THR A C 1
ATOM 1194 O O . THR A 1 147 ? 35.497 1.160 -20.650 1.00 87.75 147 THR A O 1
ATOM 1197 N N . CYS A 1 148 ? 36.014 -0.702 -21.772 1.00 84.19 148 CYS A N 1
ATOM 1198 C CA . CYS A 1 148 ? 35.447 -0.233 -23.034 1.00 84.19 148 CYS A CA 1
ATOM 1199 C C . CYS A 1 148 ? 33.964 -0.626 -23.116 1.00 84.19 148 CYS A C 1
ATOM 1201 O O . CYS A 1 148 ? 33.624 -1.793 -22.913 1.00 84.19 148 CYS A O 1
ATOM 1203 N N . LEU A 1 149 ? 33.089 0.336 -23.416 1.00 85.12 149 LEU A N 1
ATOM 1204 C CA . LEU A 1 149 ? 31.662 0.103 -23.639 1.00 85.12 149 LEU A CA 1
ATOM 1205 C C . LEU A 1 149 ? 31.368 0.163 -25.140 1.00 85.12 149 LEU A C 1
ATOM 1207 O O . LEU A 1 149 ? 31.743 1.120 -25.812 1.00 85.12 149 LEU A O 1
ATOM 1211 N N . ARG A 1 150 ? 30.660 -0.839 -25.669 1.00 84.25 150 ARG A N 1
ATOM 1212 C CA . ARG A 1 150 ? 30.202 -0.850 -27.062 1.00 84.25 150 ARG A CA 1
ATOM 1213 C C . ARG A 1 150 ? 28.686 -0.975 -27.104 1.00 84.25 150 ARG A C 1
ATOM 1215 O O . ARG A 1 150 ? 28.117 -1.878 -26.501 1.00 84.25 150 ARG A O 1
ATOM 1222 N N . VAL A 1 151 ? 28.055 -0.069 -27.840 1.00 82.19 151 VAL A N 1
ATOM 1223 C CA . VAL A 1 151 ? 26.609 -0.038 -28.068 1.00 82.19 151 VAL A CA 1
ATOM 1224 C C . VAL A 1 151 ? 26.339 -0.502 -29.492 1.00 82.19 151 VAL A C 1
ATOM 1226 O O . VAL A 1 151 ? 26.997 -0.043 -30.425 1.00 82.19 151 VAL A O 1
ATOM 1229 N N . ILE A 1 152 ? 25.380 -1.409 -29.658 1.00 80.88 152 ILE A N 1
ATOM 1230 C CA . ILE A 1 152 ? 24.940 -1.895 -30.965 1.00 80.88 152 ILE A CA 1
ATOM 1231 C C . ILE A 1 152 ? 23.495 -1.445 -31.150 1.00 80.88 152 ILE A C 1
ATOM 1233 O O . ILE A 1 152 ? 22.638 -1.771 -30.332 1.00 80.88 152 ILE A O 1
ATOM 1237 N N . PHE A 1 153 ? 23.236 -0.696 -32.218 1.00 70.94 153 PHE A N 1
ATOM 1238 C CA . PHE A 1 153 ? 21.882 -0.381 -32.654 1.00 70.94 153 PHE A CA 1
ATOM 1239 C C . PHE A 1 153 ? 21.487 -1.381 -33.739 1.00 70.94 153 PHE A C 1
ATOM 1241 O O . PHE A 1 153 ? 22.187 -1.510 -34.743 1.00 70.94 153 PHE A O 1
ATOM 1248 N N . VAL A 1 154 ? 20.396 -2.108 -33.515 1.00 75.62 154 VAL A N 1
ATOM 1249 C CA . VAL A 1 154 ? 19.823 -3.028 -34.498 1.00 75.62 154 VAL A CA 1
ATOM 1250 C C . VAL A 1 154 ? 18.496 -2.438 -34.929 1.00 75.62 154 VAL A C 1
ATOM 1252 O O . VAL A 1 154 ? 17.564 -2.366 -34.132 1.00 75.62 154 VAL A O 1
ATOM 1255 N N . ASP A 1 155 ? 18.436 -1.997 -36.179 1.00 67.06 155 ASP A N 1
ATOM 1256 C CA . ASP A 1 155 ? 17.196 -1.531 -36.776 1.00 67.06 155 ASP A CA 1
ATOM 1257 C C . ASP A 1 155 ? 16.419 -2.732 -37.323 1.00 67.06 155 ASP A C 1
ATOM 1259 O O . ASP A 1 155 ? 16.898 -3.445 -38.210 1.00 67.06 155 ASP A O 1
ATOM 1263 N N . LEU A 1 156 ? 15.242 -2.996 -36.756 1.00 64.38 156 LEU A N 1
ATOM 1264 C CA . LEU A 1 156 ? 14.352 -4.075 -37.187 1.00 64.38 156 LEU A CA 1
ATOM 1265 C C . LEU A 1 156 ? 13.355 -3.546 -38.219 1.00 64.38 156 LEU A C 1
ATOM 1267 O O . LEU A 1 156 ? 12.147 -3.748 -38.115 1.00 64.38 156 LEU A O 1
ATOM 1271 N N . ASP A 1 157 ? 13.870 -2.867 -39.234 1.00 53.09 157 ASP A N 1
ATOM 1272 C CA . ASP A 1 157 ? 13.079 -2.175 -40.245 1.00 53.09 157 ASP A CA 1
ATOM 1273 C C . ASP A 1 157 ? 12.540 -3.147 -41.313 1.00 53.09 157 ASP A C 1
ATOM 1275 O O . ASP A 1 157 ? 12.798 -2.976 -42.498 1.00 53.09 157 ASP A O 1
ATOM 1279 N N . ARG A 1 158 ? 11.821 -4.215 -40.908 1.00 46.06 158 ARG A N 1
ATOM 1280 C CA . ARG A 1 158 ? 11.028 -5.109 -41.794 1.00 46.06 158 ARG A CA 1
ATOM 1281 C C . ARG A 1 158 ? 9.896 -5.874 -41.081 1.00 46.06 158 ARG A C 1
ATOM 1283 O O . ARG A 1 158 ? 9.811 -7.093 -41.202 1.00 46.06 158 ARG A O 1
ATOM 1290 N N . PHE A 1 159 ? 8.970 -5.186 -40.410 1.00 53.28 159 PHE A N 1
ATOM 1291 C CA . PHE A 1 159 ? 7.655 -5.780 -40.076 1.00 53.28 159 PHE A CA 1
ATOM 1292 C C . PHE A 1 159 ? 6.485 -5.246 -40.920 1.00 53.28 159 PHE A C 1
ATOM 1294 O O . PHE A 1 159 ? 5.331 -5.573 -40.658 1.00 53.28 159 PHE A O 1
ATOM 1301 N N . SER A 1 160 ? 6.760 -4.509 -42.003 1.00 44.28 160 SER A N 1
ATOM 1302 C CA . SER A 1 160 ? 5.774 -4.272 -43.064 1.00 44.28 160 SER A CA 1
ATOM 1303 C C . SER A 1 160 ? 6.400 -4.482 -44.443 1.00 44.28 160 SER A C 1
ATOM 1305 O O . SER A 1 160 ? 7.552 -4.131 -44.686 1.00 44.28 160 SER A O 1
ATOM 1307 N N . TRP A 1 161 ? 5.637 -5.089 -45.344 1.00 55.16 161 TRP A N 1
ATOM 1308 C CA . TRP A 1 161 ? 6.049 -5.515 -46.682 1.00 55.16 161 TRP A CA 1
ATOM 1309 C C . TRP A 1 161 ? 6.165 -4.361 -47.702 1.00 55.16 161 TRP A C 1
ATOM 1311 O O . TRP A 1 161 ? 6.343 -4.632 -48.887 1.00 55.16 161 TRP A O 1
ATOM 1321 N N . LEU A 1 162 ? 6.062 -3.090 -47.277 1.00 53.91 162 LEU A N 1
ATOM 1322 C CA . LEU A 1 162 ? 5.813 -1.950 -48.175 1.00 53.91 162 LEU A CA 1
ATOM 1323 C C . LEU A 1 162 ? 6.882 -0.855 -48.254 1.00 53.91 162 LEU A C 1
ATOM 1325 O O . LEU A 1 162 ? 6.711 0.057 -49.061 1.00 53.91 162 LEU A O 1
ATOM 1329 N N . THR A 1 163 ? 7.981 -0.904 -47.506 1.00 43.84 163 THR A N 1
ATOM 1330 C CA . THR A 1 163 ? 8.941 0.214 -47.516 1.00 43.84 163 THR A CA 1
ATOM 1331 C C . THR A 1 163 ? 10.368 -0.224 -47.826 1.00 43.84 163 THR A C 1
ATOM 1333 O O . THR A 1 163 ? 10.943 -1.118 -47.210 1.00 43.84 163 THR A O 1
ATOM 1336 N N . THR A 1 164 ? 10.921 0.402 -48.863 1.00 46.91 164 THR A N 1
ATOM 1337 C CA . THR A 1 164 ? 12.259 0.206 -49.424 1.00 46.91 164 THR A CA 1
ATOM 1338 C C . THR A 1 164 ? 13.340 0.605 -48.405 1.00 46.91 164 THR A C 1
ATOM 1340 O O . THR A 1 164 ? 13.232 1.672 -47.802 1.00 46.91 164 THR A O 1
ATOM 1343 N N . PRO A 1 165 ? 14.394 -0.208 -48.196 1.00 41.28 165 PRO A N 1
ATOM 1344 C CA . PRO A 1 165 ? 15.349 0.002 -47.109 1.00 41.28 165 PRO A CA 1
ATOM 1345 C C . PRO A 1 165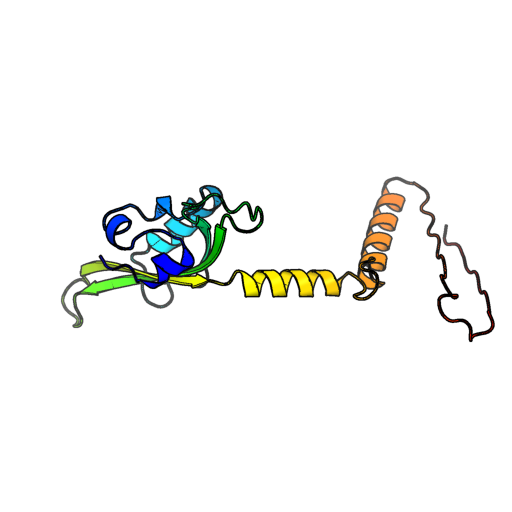 ? 16.377 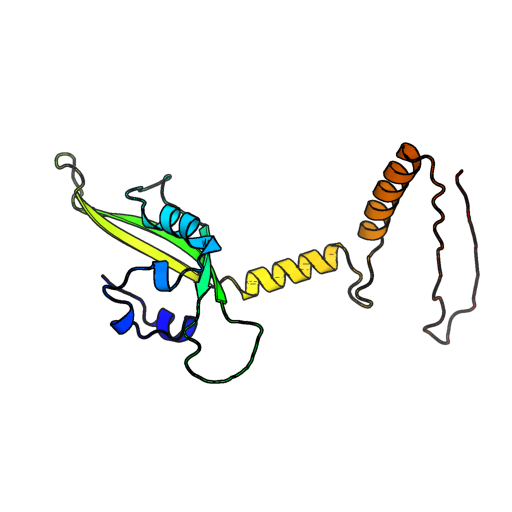1.088 -47.447 1.00 41.28 165 PRO A C 1
ATOM 1347 O O . PRO A 1 165 ? 16.993 1.054 -48.513 1.00 41.28 165 PRO A O 1
ATOM 1350 N N . THR A 1 166 ? 16.649 1.980 -46.493 1.00 42.91 166 THR A N 1
ATOM 1351 C CA . THR A 1 166 ? 17.846 2.837 -46.511 1.00 42.91 166 THR A CA 1
ATOM 1352 C C . THR A 1 166 ? 18.615 2.610 -45.211 1.00 42.91 166 THR A C 1
ATOM 1354 O O . THR A 1 166 ? 18.293 3.182 -44.177 1.00 42.91 166 THR A O 1
ATOM 1357 N N . ALA A 1 167 ? 19.611 1.722 -45.238 1.00 44.16 167 ALA A N 1
ATOM 1358 C CA . ALA A 1 167 ? 20.436 1.425 -44.070 1.00 44.16 167 ALA A CA 1
ATOM 1359 C C . ALA A 1 167 ? 21.477 2.535 -43.859 1.00 44.16 167 ALA A C 1
ATOM 1361 O O . ALA A 1 167 ? 22.282 2.803 -44.750 1.00 44.16 167 ALA A O 1
ATOM 1362 N N . THR A 1 168 ? 21.504 3.143 -42.669 1.00 41.09 168 THR A N 1
ATOM 1363 C CA . THR A 1 168 ? 22.571 4.075 -42.272 1.00 41.09 168 THR A CA 1
ATOM 1364 C C . THR A 1 168 ? 23.188 3.611 -40.956 1.00 41.09 168 THR A C 1
ATOM 1366 O O . THR A 1 168 ? 22.539 3.646 -39.916 1.00 41.09 168 THR A O 1
ATOM 1369 N N . ALA A 1 169 ? 24.450 3.180 -40.989 1.00 41.09 169 ALA A N 1
ATOM 1370 C CA . ALA A 1 169 ? 25.229 2.848 -39.799 1.00 41.09 169 ALA A CA 1
ATOM 1371 C C . ALA A 1 169 ? 26.085 4.054 -39.378 1.00 41.09 169 ALA A C 1
ATOM 1373 O O . ALA A 1 169 ? 26.795 4.631 -40.201 1.00 41.09 169 ALA A O 1
ATOM 1374 N N . LYS A 1 170 ? 26.064 4.417 -38.092 1.00 43.59 170 LYS A N 1
ATOM 1375 C CA . LYS A 1 170 ? 27.064 5.304 -37.476 1.00 43.59 170 LYS A CA 1
ATOM 1376 C C . LYS A 1 170 ? 27.525 4.704 -36.155 1.00 43.59 170 LYS A C 1
ATOM 1378 O O . LYS A 1 170 ? 26.699 4.280 -35.353 1.00 43.59 170 LYS A O 1
ATOM 1383 N N . ALA A 1 171 ? 28.837 4.694 -35.932 1.00 46.88 171 ALA A N 1
ATOM 1384 C CA . ALA A 1 171 ? 29.438 4.236 -34.688 1.00 46.88 171 ALA A CA 1
ATOM 1385 C C . ALA A 1 171 ? 30.644 5.090 -34.270 1.00 46.88 171 ALA A C 1
ATOM 1387 O O . ALA A 1 171 ? 31.439 5.508 -35.111 1.00 46.88 171 ALA A O 1
ATOM 1388 N N . THR A 1 172 ? 30.811 5.139 -32.943 1.00 40.97 172 THR A N 1
ATOM 1389 C CA . THR A 1 172 ? 32.045 5.283 -32.140 1.00 40.97 172 THR A CA 1
ATOM 1390 C C . THR A 1 172 ? 32.284 6.640 -31.470 1.00 40.97 172 THR A C 1
ATOM 1392 O O . THR A 1 172 ? 32.491 7.649 -32.134 1.00 40.97 172 THR A O 1
ATOM 1395 N N . ALA A 1 173 ? 32.365 6.604 -30.135 1.00 46.25 173 ALA A N 1
ATOM 1396 C CA . ALA A 1 173 ? 33.215 7.474 -29.327 1.00 46.25 173 ALA A CA 1
ATOM 1397 C C . ALA A 1 173 ? 34.082 6.560 -28.436 1.00 46.25 173 ALA A C 1
ATOM 1399 O O . ALA A 1 173 ? 33.538 5.719 -27.717 1.00 46.25 173 ALA A O 1
ATOM 1400 N N . CYS A 1 174 ? 35.404 6.687 -28.573 1.00 41.34 174 CYS A N 1
ATOM 1401 C CA . CYS A 1 174 ? 36.403 6.251 -27.595 1.00 41.34 174 CYS A CA 1
ATOM 1402 C C . CYS A 1 174 ? 36.787 7.459 -26.741 1.00 41.34 174 CYS A C 1
ATOM 1404 O O . CYS A 1 174 ? 36.799 8.574 -27.313 1.00 41.34 174 CYS A O 1
#

Secondary structure (DSSP, 8-state):
----THHHHHHS--HHHHTTS-GGGTB-GGGHHHHHHHHS----GGGS--SEEEEEEP---S----TT-SEEEEEEEEEEEEE--STTSPPEEEEEEEEEEE-HHHHHHHHHHHHHHHB-TTT-SB-HHHHHHHHHHHHHHHHHHT------------SSTT------------

Sequence (174 aa):
MFVSKRVETLLGFSSQDLVGQHYSMLVREEDREKAQYAFNERRTGERASSNVEIRLQRDDGSGYRHFENRFIVTMLSASGLYEGVDGNRPQRFIGTYGVARDITDRKRADDVISFYAYHDQLTSLPNRTLFGDRLELALHHAGRNKTCLRVIFVDLDRFSWLTTPTATAKATAC

pLDDT: mean 76.99, std 15.24, range [40.97, 93.06]

Foldseek 3Di:
DFDDPVCCVQAVDDRVVPVPDDCVLFFDPVCVVLVCVQFVDPDDDPRWDWQRWTWTAHDPVDPPPPVPPRTFIWGKTKYWDWDDDDDDDDTHTPGMDMDIDGCRVVVVVVVVVVQVVQAPPVPSHGDPVVVVVVVVVVVVVCVVVVHDDFDDDDDPPPPDPDDDDDDDDDDDDD

Radius of gyration: 26.86 Å; chains: 1; bounding box: 58×48×80 Å